Protein AF-A0A8T5LFG1-F1 (afdb_monomer)

Structure (mmCIF, N/CA/C/O backbone):
data_AF-A0A8T5LFG1-F1
#
_entry.id   AF-A0A8T5LFG1-F1
#
loop_
_atom_site.group_PDB
_atom_site.id
_atom_site.type_symbol
_atom_site.label_atom_id
_atom_site.label_alt_id
_atom_site.label_comp_id
_atom_site.label_asym_id
_atom_site.label_entity_id
_atom_site.label_seq_id
_atom_site.pdbx_PDB_ins_code
_atom_site.Cartn_x
_atom_site.Cartn_y
_atom_site.Cartn_z
_atom_site.occupancy
_atom_site.B_iso_or_equiv
_atom_site.auth_seq_id
_atom_site.auth_comp_id
_atom_site.auth_asym_id
_atom_site.auth_atom_id
_atom_site.pdbx_PDB_model_num
ATOM 1 N N . MET A 1 1 ? 23.681 5.392 -13.201 1.00 47.19 1 MET A N 1
ATOM 2 C CA . MET A 1 1 ? 23.006 4.100 -12.949 1.00 47.19 1 MET A CA 1
ATOM 3 C C . MET A 1 1 ? 21.872 4.304 -11.951 1.00 47.19 1 MET A C 1
ATOM 5 O O . MET A 1 1 ? 22.063 4.131 -10.757 1.00 47.19 1 MET A O 1
ATOM 9 N N . GLY A 1 2 ? 20.702 4.732 -12.422 1.00 53.03 2 GLY A N 1
ATOM 10 C CA . GLY A 1 2 ? 19.471 4.674 -11.634 1.00 53.03 2 GLY A CA 1
ATOM 11 C C . GLY A 1 2 ? 18.599 3.579 -12.232 1.00 53.03 2 GLY A C 1
ATOM 12 O O . GLY A 1 2 ? 17.925 3.830 -13.220 1.00 53.03 2 GLY A O 1
ATOM 13 N N . ASN A 1 3 ? 18.663 2.360 -11.693 1.00 68.56 3 ASN A N 1
ATOM 14 C CA . ASN A 1 3 ? 18.004 1.167 -12.257 1.00 68.56 3 ASN A CA 1
ATOM 15 C C . ASN A 1 3 ? 16.466 1.152 -12.108 1.00 68.56 3 ASN A C 1
ATOM 17 O O . ASN A 1 3 ? 15.831 0.147 -12.414 1.00 68.56 3 ASN A O 1
ATOM 21 N N . TYR A 1 4 ? 15.847 2.244 -11.645 1.00 77.00 4 TYR A N 1
ATOM 22 C CA . TYR A 1 4 ? 14.431 2.275 -11.283 1.00 77.00 4 TYR A CA 1
ATOM 23 C C . TYR A 1 4 ? 13.710 3.491 -11.881 1.00 77.00 4 TYR A C 1
ATOM 25 O O . TYR A 1 4 ? 14.091 4.633 -11.639 1.00 77.00 4 TYR A O 1
ATOM 33 N N . LYS A 1 5 ? 12.630 3.229 -12.622 1.00 79.69 5 LYS A N 1
ATOM 34 C CA . LYS A 1 5 ? 11.702 4.192 -13.239 1.00 79.69 5 LYS A CA 1
ATOM 35 C C . LYS A 1 5 ? 10.842 4.914 -12.204 1.00 79.69 5 LYS A C 1
ATOM 37 O O . LYS A 1 5 ? 10.448 6.063 -12.394 1.00 79.69 5 LYS A O 1
ATOM 42 N N . TYR A 1 6 ? 10.511 4.230 -11.110 1.00 80.44 6 TYR A N 1
ATOM 43 C CA . TYR A 1 6 ? 9.686 4.784 -10.043 1.00 80.44 6 TYR A CA 1
ATOM 44 C C . TYR A 1 6 ? 9.976 4.085 -8.720 1.00 80.44 6 TYR A C 1
ATOM 46 O O . TYR A 1 6 ? 9.991 2.861 -8.655 1.00 80.44 6 TYR A O 1
ATOM 54 N N . ILE A 1 7 ? 10.176 4.858 -7.658 1.00 85.00 7 ILE A N 1
ATOM 55 C CA . ILE A 1 7 ? 10.303 4.341 -6.296 1.00 85.00 7 ILE A CA 1
ATOM 56 C C . ILE A 1 7 ? 9.316 5.120 -5.438 1.00 85.00 7 ILE A C 1
ATOM 58 O O . ILE A 1 7 ? 9.282 6.350 -5.475 1.00 85.00 7 ILE A O 1
ATOM 62 N N . THR A 1 8 ? 8.488 4.412 -4.680 1.00 82.06 8 THR A N 1
ATOM 63 C CA . THR A 1 8 ? 7.580 5.024 -3.717 1.00 82.06 8 THR A CA 1
ATOM 64 C C . THR A 1 8 ? 7.639 4.285 -2.398 1.00 82.06 8 THR A C 1
ATOM 66 O O . THR A 1 8 ? 7.481 3.068 -2.345 1.00 82.06 8 THR A O 1
ATOM 69 N N . ASN A 1 9 ? 7.852 5.054 -1.334 1.00 85.94 9 ASN A N 1
ATOM 70 C CA . ASN A 1 9 ? 7.770 4.598 0.039 1.00 85.94 9 ASN A CA 1
ATOM 71 C C . ASN A 1 9 ? 6.710 5.471 0.710 1.00 85.94 9 ASN A C 1
ATOM 73 O O . ASN A 1 9 ? 6.957 6.644 0.978 1.00 85.94 9 ASN A O 1
ATOM 77 N N . ARG A 1 10 ? 5.512 4.929 0.920 1.00 82.25 10 ARG A N 1
ATOM 78 C CA . ARG A 1 10 ? 4.422 5.622 1.612 1.00 82.25 10 ARG A CA 1
ATOM 79 C C . ARG A 1 10 ? 4.076 4.890 2.892 1.00 82.25 10 ARG A C 1
ATOM 81 O O . ARG A 1 10 ? 3.952 3.670 2.895 1.00 82.25 10 ARG A O 1
ATOM 88 N N . ILE A 1 11 ? 3.894 5.646 3.962 1.00 84.00 11 ILE A N 1
ATOM 89 C CA . ILE A 1 11 ? 3.317 5.146 5.204 1.00 84.00 11 ILE A CA 1
ATOM 90 C C . ILE A 1 11 ? 1.796 5.222 5.041 1.00 84.00 11 ILE A C 1
ATOM 92 O O . ILE A 1 11 ? 1.267 6.214 4.536 1.00 84.00 11 ILE A O 1
ATOM 96 N N . LEU A 1 12 ? 1.103 4.141 5.382 1.00 79.06 12 LEU A N 1
ATOM 97 C CA . LEU A 1 12 ? -0.348 4.032 5.306 1.00 79.06 12 LEU A CA 1
ATOM 98 C C . LEU A 1 12 ? -0.919 4.105 6.718 1.00 79.06 12 LEU A C 1
ATOM 100 O O . LEU A 1 12 ? -0.494 3.362 7.605 1.00 79.06 12 LEU A O 1
ATOM 104 N N . LYS A 1 13 ? -1.910 4.978 6.898 1.00 78.94 13 LYS A N 1
ATOM 105 C CA . LYS A 1 13 ? -2.639 5.124 8.156 1.00 78.94 13 LYS A CA 1
ATOM 106 C C . LYS A 1 13 ? -3.866 4.212 8.186 1.00 78.94 13 LYS A C 1
ATOM 108 O O . LYS A 1 13 ? -4.531 4.008 7.169 1.00 78.94 13 LYS A O 1
ATOM 113 N N . ASN A 1 14 ? -4.140 3.664 9.362 1.00 76.31 14 ASN A N 1
ATOM 114 C CA . ASN A 1 14 ? -5.374 2.967 9.726 1.00 76.31 14 ASN A CA 1
ATOM 115 C C . ASN A 1 14 ? -6.554 3.975 9.804 1.00 76.31 14 ASN A C 1
ATOM 117 O O . ASN A 1 14 ? -6.340 5.181 9.900 1.00 76.31 14 ASN A O 1
ATOM 121 N N . LYS A 1 15 ? -7.806 3.494 9.807 1.00 68.88 15 LYS A N 1
ATOM 122 C CA . LYS A 1 15 ? -8.991 4.243 10.275 1.00 68.88 15 LYS A CA 1
ATOM 123 C C . LYS A 1 15 ? -8.799 4.898 11.650 1.00 68.88 15 LYS A C 1
ATOM 125 O O . LYS A 1 15 ? -9.393 5.937 11.887 1.00 68.88 15 LYS A O 1
ATOM 130 N N . ALA A 1 16 ? -7.980 4.310 12.521 1.00 72.19 16 ALA A N 1
ATOM 131 C CA . ALA A 1 16 ? -7.598 4.870 13.820 1.00 72.19 16 ALA A CA 1
ATOM 132 C C . ALA A 1 16 ? -6.436 5.886 13.744 1.00 72.19 16 ALA A C 1
ATOM 134 O O . ALA A 1 16 ? -5.827 6.190 14.761 1.00 72.19 16 ALA A O 1
ATOM 135 N N . GLU A 1 17 ? -6.061 6.342 12.543 1.00 71.38 17 GLU A N 1
ATOM 136 C CA . GLU A 1 17 ? -4.941 7.264 12.271 1.00 71.38 17 GLU A CA 1
ATOM 137 C C . GLU A 1 17 ? -3.542 6.762 12.669 1.00 71.38 17 GLU A C 1
ATOM 139 O O . GLU A 1 17 ? -2.547 7.448 12.441 1.00 71.38 17 GLU A O 1
ATOM 144 N N . GLU A 1 18 ? -3.436 5.525 13.155 1.00 77.62 18 GLU A N 1
ATOM 145 C CA . GLU A 1 18 ? -2.163 4.883 13.464 1.00 77.62 18 GLU A CA 1
ATOM 146 C C . GLU A 1 18 ? -1.365 4.524 12.199 1.00 77.62 18 GLU A C 1
ATOM 148 O O . GLU A 1 18 ? -1.872 3.906 11.254 1.00 77.62 18 GLU A O 1
ATOM 153 N N . GLU A 1 19 ? -0.074 4.849 12.215 1.00 77.75 19 GLU A N 1
ATOM 154 C CA . GLU A 1 19 ? 0.907 4.619 11.147 1.00 77.75 19 GLU A CA 1
ATOM 155 C C . GLU A 1 19 ? 1.428 3.171 11.127 1.00 77.75 19 GLU A C 1
ATOM 157 O O . GLU A 1 19 ? 2.627 2.906 11.169 1.00 77.75 19 GLU A O 1
ATOM 162 N N . LYS A 1 20 ? 0.519 2.193 11.099 1.00 82.75 20 LYS A N 1
ATOM 163 C CA . LYS A 1 20 ? 0.884 0.768 11.190 1.00 82.75 20 LYS A CA 1
ATOM 164 C C . LYS A 1 20 ? 1.217 0.116 9.849 1.00 82.75 20 LYS A C 1
ATOM 166 O O . LYS A 1 20 ? 1.809 -0.967 9.831 1.00 82.75 20 LYS A O 1
ATOM 171 N N . GLY A 1 21 ? 0.853 0.747 8.731 1.00 82.38 21 GLY A N 1
ATOM 172 C CA . GLY A 1 21 ? 1.080 0.224 7.387 1.00 82.38 21 GLY A CA 1
ATOM 173 C C . GLY A 1 21 ? 2.198 0.952 6.651 1.00 82.38 21 GLY A C 1
ATOM 174 O O . GLY A 1 21 ? 2.434 2.141 6.842 1.00 82.38 21 GLY A O 1
ATOM 175 N N . PHE A 1 22 ? 2.860 0.253 5.740 1.00 86.25 22 PHE A N 1
ATOM 176 C CA . PHE A 1 22 ? 3.800 0.867 4.808 1.00 86.25 22 PHE A CA 1
ATOM 177 C C . PHE A 1 22 ? 3.680 0.218 3.440 1.00 86.25 22 PHE A C 1
ATOM 179 O O . PHE A 1 22 ? 3.280 -0.934 3.306 1.00 86.25 22 PHE A O 1
ATOM 186 N N . LEU A 1 23 ? 4.055 0.958 2.413 1.00 85.81 23 LEU A N 1
ATOM 187 C CA . LEU A 1 23 ? 4.010 0.528 1.033 1.00 85.81 23 LEU A CA 1
ATOM 188 C C . LEU A 1 23 ? 5.305 0.957 0.367 1.00 85.81 23 LEU A C 1
ATOM 190 O O . LEU A 1 23 ? 5.562 2.151 0.219 1.00 85.81 23 LEU A O 1
ATOM 194 N N . LYS A 1 24 ? 6.133 -0.021 0.015 1.00 88.62 24 LYS A N 1
ATOM 195 C CA . LYS A 1 24 ? 7.385 0.183 -0.704 1.00 88.62 24 LYS A CA 1
ATOM 196 C C . LYS A 1 24 ? 7.252 -0.474 -2.061 1.00 88.62 24 LYS A C 1
ATOM 198 O O . LYS A 1 24 ? 7.148 -1.693 -2.144 1.00 88.62 24 LYS A O 1
ATOM 203 N N . THR A 1 25 ? 7.254 0.321 -3.117 1.00 86.06 25 THR A N 1
ATOM 204 C CA . THR A 1 25 ? 7.182 -0.174 -4.491 1.00 86.06 25 THR A CA 1
ATOM 205 C C . THR A 1 25 ? 8.310 0.437 -5.297 1.00 86.06 25 THR A C 1
ATOM 207 O O . THR A 1 25 ? 8.543 1.643 -5.243 1.00 86.06 25 THR A O 1
ATOM 210 N N . ARG A 1 26 ? 9.004 -0.409 -6.046 1.00 88.69 26 ARG A N 1
ATOM 211 C CA . ARG A 1 26 ? 10.064 -0.060 -6.980 1.00 88.69 26 ARG A CA 1
ATOM 212 C C . ARG A 1 26 ? 9.692 -0.614 -8.349 1.00 88.69 26 ARG A C 1
ATOM 214 O O . ARG A 1 26 ? 9.208 -1.733 -8.470 1.00 88.69 26 ARG A O 1
ATOM 221 N N . VAL A 1 27 ? 9.895 0.189 -9.373 1.00 87.25 27 VAL A N 1
ATOM 222 C CA . VAL A 1 27 ? 9.640 -0.176 -10.764 1.00 87.25 27 VAL A CA 1
ATOM 223 C C . VAL A 1 27 ? 10.990 -0.104 -11.459 1.00 87.25 27 VAL A C 1
ATOM 225 O O . VAL A 1 27 ? 11.551 0.996 -11.491 1.00 87.25 27 VAL A O 1
ATOM 228 N N . PRO A 1 28 ? 11.557 -1.223 -11.936 1.00 85.81 28 PRO A N 1
ATOM 229 C CA . PRO A 1 28 ? 12.774 -1.214 -12.737 1.00 85.81 28 PRO A CA 1
ATOM 230 C C . PRO A 1 28 ? 12.587 -0.350 -13.991 1.00 85.81 28 PRO A C 1
ATOM 232 O O . PRO A 1 28 ? 11.465 -0.094 -14.418 1.00 85.81 28 PRO A O 1
ATOM 235 N N . ASN A 1 29 ? 13.671 0.146 -14.585 1.00 83.12 29 ASN A N 1
ATOM 236 C CA . ASN A 1 29 ? 13.559 0.833 -15.881 1.00 83.12 29 ASN A CA 1
ATOM 237 C C . ASN A 1 29 ? 13.451 -0.146 -17.060 1.00 83.12 29 ASN A C 1
ATOM 239 O O . ASN A 1 29 ? 12.840 0.179 -18.071 1.00 83.12 29 ASN A O 1
ATOM 243 N N . ASP A 1 30 ? 14.018 -1.339 -16.889 1.00 83.44 30 ASP A N 1
ATOM 244 C CA . ASP A 1 30 ? 14.052 -2.419 -17.882 1.00 83.44 30 ASP A CA 1
ATOM 245 C C . ASP A 1 30 ? 12.760 -3.258 -17.906 1.00 83.44 30 ASP A C 1
ATOM 247 O O . ASP A 1 30 ? 12.530 -4.061 -18.801 1.00 83.44 30 ASP A O 1
ATOM 251 N N . SER A 1 31 ? 11.885 -3.085 -16.912 1.00 78.75 31 SER A N 1
ATOM 252 C CA . SER A 1 31 ? 10.653 -3.862 -16.786 1.00 78.75 31 SER A CA 1
ATOM 253 C C . SER A 1 31 ? 9.506 -2.992 -16.303 1.00 78.75 31 SER A C 1
ATOM 255 O O . SER A 1 31 ? 9.641 -2.236 -15.344 1.00 78.75 31 SER A O 1
ATOM 257 N N . ASP A 1 32 ? 8.329 -3.168 -16.895 1.00 83.69 32 ASP A N 1
ATOM 258 C CA . ASP A 1 32 ? 7.089 -2.551 -16.418 1.00 83.69 32 ASP A CA 1
ATOM 259 C C . ASP A 1 32 ? 6.454 -3.333 -15.254 1.00 83.69 32 ASP A C 1
ATOM 261 O O . ASP A 1 32 ? 5.281 -3.154 -14.948 1.00 83.69 32 ASP A O 1
ATOM 265 N N . ILE A 1 33 ? 7.216 -4.186 -14.564 1.00 88.00 33 ILE A N 1
ATOM 266 C CA . ILE A 1 33 ? 6.761 -4.920 -13.380 1.00 88.00 33 ILE A CA 1
ATOM 267 C C . ILE A 1 33 ? 7.100 -4.109 -12.132 1.00 88.00 33 ILE A C 1
ATOM 269 O O . ILE A 1 33 ? 8.247 -3.752 -11.879 1.00 88.00 33 ILE A O 1
ATOM 273 N N . ALA A 1 34 ? 6.086 -3.813 -11.329 1.00 87.50 34 ALA A N 1
ATOM 274 C CA . ALA A 1 34 ? 6.264 -3.211 -10.024 1.00 87.50 34 ALA A CA 1
ATOM 275 C C . ALA A 1 34 ? 6.559 -4.293 -8.992 1.00 87.50 34 ALA A C 1
ATOM 277 O O . ALA A 1 34 ? 5.709 -5.129 -8.677 1.00 87.50 34 ALA A O 1
ATOM 278 N N . GLU A 1 35 ? 7.749 -4.216 -8.418 1.00 88.94 35 GLU A N 1
ATOM 279 C CA . GLU A 1 35 ? 8.177 -5.088 -7.341 1.00 88.94 35 GLU A CA 1
ATOM 280 C C . GLU A 1 35 ? 8.180 -4.328 -6.022 1.00 88.94 35 GLU A C 1
ATOM 282 O O . GLU A 1 35 ? 8.446 -3.127 -5.961 1.00 88.94 35 GLU A O 1
ATOM 287 N N . GLY A 1 36 ? 7.885 -4.999 -4.920 1.00 89.75 36 GLY A N 1
ATOM 288 C CA . GLY A 1 36 ? 7.851 -4.306 -3.646 1.00 89.75 36 GLY A CA 1
ATOM 289 C C . GLY A 1 36 ? 7.332 -5.128 -2.494 1.00 89.75 36 GLY A C 1
ATOM 290 O O . GLY A 1 36 ? 7.166 -6.342 -2.574 1.00 89.75 36 GLY A O 1
ATOM 291 N N . MET A 1 37 ? 7.055 -4.424 -1.408 1.00 90.75 37 MET A N 1
ATOM 292 C CA . MET A 1 37 ? 6.424 -4.980 -0.229 1.00 90.75 37 MET A CA 1
ATOM 293 C C . MET A 1 37 ? 5.422 -3.996 0.355 1.00 90.75 37 MET A C 1
ATOM 295 O O . MET A 1 37 ? 5.630 -2.780 0.342 1.00 90.75 37 MET A O 1
ATOM 299 N N . TYR A 1 38 ? 4.333 -4.534 0.882 1.00 89.00 38 TYR A N 1
ATOM 300 C CA . TYR A 1 38 ? 3.310 -3.780 1.586 1.00 89.00 38 TYR A CA 1
ATOM 301 C C . TYR A 1 38 ? 3.093 -4.368 2.978 1.00 89.00 38 TYR A C 1
ATOM 303 O O . TYR A 1 38 ? 3.278 -5.563 3.183 1.00 89.00 38 TYR A O 1
ATOM 311 N N . LYS A 1 39 ? 2.653 -3.533 3.917 1.00 89.81 39 LYS A N 1
ATOM 312 C CA . LYS A 1 39 ? 2.122 -3.916 5.226 1.00 89.81 39 LYS A CA 1
ATOM 313 C C . LYS A 1 39 ? 0.703 -3.345 5.350 1.00 89.81 39 LYS A C 1
ATOM 315 O O . LYS A 1 39 ? 0.548 -2.125 5.285 1.00 89.81 39 LYS A O 1
ATOM 320 N N . CYS A 1 40 ? -0.321 -4.204 5.492 1.00 86.56 40 CYS A N 1
ATOM 321 C CA . CYS A 1 40 ? -1.723 -3.773 5.684 1.00 86.56 40 CYS A CA 1
ATOM 322 C C . CYS A 1 40 ? -1.812 -2.987 7.006 1.00 86.56 40 CYS A C 1
ATOM 324 O O . CYS A 1 40 ? -1.437 -3.536 8.039 1.00 86.56 40 CYS A O 1
ATOM 326 N N . PRO A 1 41 ? -2.311 -1.738 7.017 1.00 84.38 41 PRO A N 1
ATOM 327 C CA . PRO A 1 41 ? -2.472 -0.970 8.253 1.00 84.38 41 PRO A CA 1
ATOM 328 C C . PRO A 1 41 ? -3.590 -1.508 9.162 1.00 84.38 41 PRO A C 1
ATOM 330 O O . PRO A 1 41 ? -3.605 -1.169 10.338 1.00 84.38 41 PRO A O 1
ATOM 333 N N . GLU A 1 42 ? -4.516 -2.329 8.642 1.00 82.38 42 GLU A N 1
ATOM 334 C CA . GLU A 1 42 ? -5.617 -2.907 9.435 1.00 82.38 42 GLU A CA 1
ATOM 335 C C . GLU A 1 42 ? -5.263 -4.252 10.090 1.00 82.38 42 GLU A C 1
ATOM 337 O O . GLU A 1 42 ? -5.617 -4.474 11.239 1.00 82.38 42 GLU A O 1
ATOM 342 N N . CYS A 1 43 ? -4.572 -5.158 9.388 1.00 84.62 43 CYS A N 1
ATOM 343 C CA . CYS A 1 43 ? -4.256 -6.498 9.917 1.00 84.62 43 CYS A CA 1
ATOM 344 C C . CYS A 1 43 ? -2.759 -6.770 10.103 1.00 84.62 43 CYS A C 1
ATOM 346 O O . CYS A 1 43 ? -2.379 -7.905 10.393 1.00 84.62 43 CYS A O 1
ATOM 348 N N . GLU A 1 44 ? -1.919 -5.764 9.844 1.00 84.19 44 GLU A N 1
ATOM 349 C CA . GLU A 1 44 ? -0.453 -5.810 9.931 1.00 84.19 44 GLU A CA 1
ATOM 350 C C . GLU A 1 44 ? 0.231 -6.861 9.051 1.00 84.19 44 GLU A C 1
ATOM 352 O O . GLU A 1 44 ? 1.449 -7.031 9.114 1.00 84.19 44 GLU A O 1
ATOM 357 N N . ASN A 1 45 ? -0.532 -7.518 8.176 1.00 88.75 45 ASN A N 1
ATOM 358 C CA . ASN A 1 45 ? -0.017 -8.524 7.268 1.00 88.75 45 ASN A CA 1
ATOM 359 C C . ASN A 1 45 ? 0.959 -7.900 6.277 1.00 88.75 45 ASN A C 1
ATOM 361 O O . ASN A 1 45 ? 0.635 -6.903 5.622 1.00 88.75 45 ASN A O 1
ATOM 365 N N . GLN A 1 46 ? 2.125 -8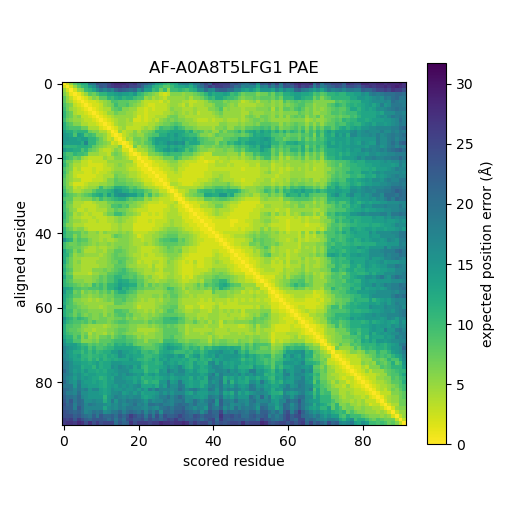.520 6.147 1.00 89.69 46 GLN A N 1
ATOM 366 C CA . GLN A 1 46 ? 3.124 -8.147 5.163 1.00 89.69 46 GLN A CA 1
ATOM 367 C C . GLN A 1 46 ? 2.974 -9.033 3.933 1.00 89.69 46 GLN A C 1
ATOM 369 O O . GLN A 1 46 ? 2.855 -10.248 4.052 1.00 89.69 46 GLN A O 1
ATOM 374 N N . GLY A 1 47 ? 2.979 -8.423 2.754 1.00 88.75 47 GLY A N 1
ATOM 375 C CA . GLY A 1 47 ? 2.937 -9.145 1.490 1.00 88.75 47 GLY A CA 1
ATOM 376 C C . GLY A 1 47 ? 3.916 -8.560 0.488 1.00 88.75 47 GLY A C 1
ATOM 377 O O . GLY A 1 47 ? 4.348 -7.406 0.599 1.00 88.75 47 GLY A O 1
ATOM 378 N N . LYS A 1 48 ? 4.288 -9.376 -0.495 1.00 90.31 48 LYS A N 1
ATOM 379 C CA . LYS A 1 48 ? 5.124 -8.942 -1.614 1.00 90.31 48 LYS A CA 1
ATOM 380 C C . LYS A 1 48 ? 4.235 -8.452 -2.747 1.00 90.31 48 LYS A C 1
ATOM 382 O O . LYS A 1 48 ? 3.134 -8.945 -2.961 1.00 90.31 48 LYS A O 1
ATOM 387 N N . ILE A 1 49 ? 4.727 -7.453 -3.455 1.00 87.56 49 ILE A N 1
ATOM 388 C CA . ILE A 1 49 ? 4.098 -6.903 -4.646 1.00 87.56 49 ILE A CA 1
ATOM 389 C C . ILE A 1 49 ? 4.937 -7.391 -5.814 1.00 87.56 49 ILE A C 1
ATOM 391 O O . ILE A 1 49 ? 6.130 -7.105 -5.857 1.00 87.56 49 ILE A O 1
ATOM 395 N N . ASN A 1 50 ? 4.321 -8.130 -6.724 1.00 88.75 50 ASN A N 1
ATOM 396 C CA . ASN A 1 50 ? 4.891 -8.456 -8.021 1.00 88.75 50 ASN A CA 1
ATOM 397 C C . ASN A 1 50 ? 3.730 -8.433 -9.017 1.00 88.75 50 ASN A C 1
ATOM 399 O O . ASN A 1 50 ? 2.994 -9.405 -9.159 1.00 88.75 50 ASN A O 1
ATOM 403 N N . GLN A 1 51 ? 3.462 -7.253 -9.569 1.00 88.38 51 GLN A N 1
ATOM 404 C CA . GLN A 1 51 ? 2.398 -7.063 -10.553 1.00 88.38 51 GLN A CA 1
ATOM 405 C C . GLN A 1 51 ? 2.803 -5.984 -11.549 1.00 88.38 51 GLN A C 1
ATOM 407 O O . GLN A 1 51 ? 3.617 -5.116 -11.234 1.00 88.38 51 GLN A O 1
ATOM 412 N N . GLU A 1 52 ? 2.211 -6.009 -12.736 1.00 88.06 52 GLU A N 1
ATOM 413 C CA . GLU A 1 52 ? 2.442 -4.988 -13.754 1.00 88.06 52 GLU A CA 1
ATOM 414 C C . GLU A 1 52 ? 2.138 -3.578 -13.210 1.00 88.06 52 GLU A C 1
ATOM 416 O O . GLU A 1 52 ? 1.115 -3.313 -12.566 1.00 88.06 52 GLU A O 1
ATOM 421 N N . TRP A 1 53 ? 3.056 -2.647 -13.451 1.00 84.88 53 TRP A N 1
ATOM 422 C CA . TRP A 1 53 ? 2.953 -1.260 -13.037 1.00 84.88 53 TRP A CA 1
ATOM 423 C C . TRP A 1 53 ? 1.936 -0.515 -13.902 1.00 84.88 53 TRP A C 1
ATOM 425 O O . TRP A 1 53 ? 2.263 0.134 -14.896 1.00 84.88 53 TRP A O 1
ATOM 435 N N . LYS A 1 54 ? 0.678 -0.532 -13.464 1.00 80.56 54 LYS A N 1
ATOM 436 C CA . LYS A 1 54 ? -0.399 0.258 -14.066 1.00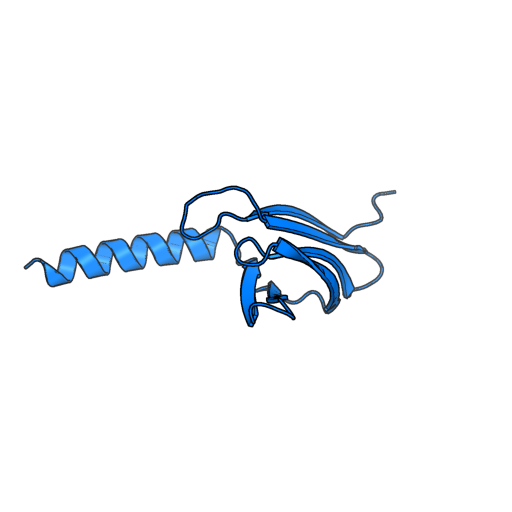 80.56 54 LYS A CA 1
ATOM 437 C C . LYS A 1 54 ? -0.913 1.309 -13.091 1.00 80.56 54 LYS A C 1
ATOM 439 O O . LYS A 1 54 ? -1.142 1.038 -11.915 1.00 80.56 54 LYS A O 1
ATOM 444 N N . ARG A 1 55 ? -1.103 2.542 -13.570 1.00 72.56 55 ARG A N 1
ATOM 445 C CA . ARG A 1 55 ? -1.685 3.640 -12.777 1.00 72.56 55 ARG A CA 1
ATOM 446 C C . ARG A 1 55 ? -3.193 3.729 -13.057 1.00 72.56 55 ARG A C 1
ATOM 448 O O . ARG A 1 55 ? -3.542 3.848 -14.230 1.00 72.56 55 ARG A O 1
ATOM 455 N N . PRO A 1 56 ? -4.080 3.755 -12.038 1.00 74.62 56 PRO A N 1
ATOM 456 C CA . PRO A 1 56 ? -3.823 3.761 -10.589 1.00 74.62 56 PRO A CA 1
ATOM 457 C C . PRO A 1 56 ? -3.380 2.396 -10.042 1.00 74.62 56 PRO A C 1
ATOM 459 O O . PRO A 1 56 ? -4.011 1.377 -10.317 1.00 74.62 56 PRO A O 1
ATOM 462 N N . PHE A 1 57 ? -2.331 2.390 -9.217 1.00 81.12 57 PHE A N 1
ATOM 463 C CA . PHE A 1 57 ? -1.778 1.149 -8.682 1.00 81.12 57 PHE A CA 1
ATOM 464 C C . PHE A 1 57 ? -2.621 0.687 -7.499 1.00 81.12 57 PHE A C 1
ATOM 466 O O . PHE A 1 57 ? -2.763 1.412 -6.516 1.00 81.12 57 PHE A O 1
ATOM 473 N N . SER A 1 58 ? -3.223 -0.492 -7.601 1.00 82.00 58 SER A N 1
ATOM 474 C CA . SER A 1 58 ? -4.080 -1.044 -6.552 1.00 82.00 58 SER A CA 1
ATOM 475 C C . SER A 1 58 ? -3.445 -2.319 -6.017 1.00 82.00 58 SER A C 1
ATOM 477 O O . SER A 1 58 ? -3.182 -3.237 -6.783 1.00 82.00 58 SER A O 1
ATOM 479 N N . VAL A 1 59 ? -3.211 -2.385 -4.712 1.00 84.25 59 VAL A N 1
ATOM 480 C CA . VAL A 1 59 ? -2.725 -3.586 -4.027 1.00 84.25 59 VAL A CA 1
ATOM 481 C C . VAL A 1 59 ? -3.814 -4.035 -3.068 1.00 84.25 59 VAL A C 1
ATOM 483 O O . VAL A 1 59 ? -4.252 -3.258 -2.218 1.00 84.25 59 VAL A O 1
ATOM 486 N N . ARG A 1 60 ? -4.284 -5.273 -3.215 1.00 85.06 60 ARG A N 1
ATOM 487 C CA . ARG A 1 60 ? -5.173 -5.899 -2.232 1.00 85.06 60 ARG A CA 1
ATOM 488 C C . ARG A 1 60 ? -4.332 -6.689 -1.249 1.00 85.06 60 ARG A C 1
ATOM 490 O O . ARG A 1 60 ? -3.445 -7.426 -1.660 1.00 85.06 60 ARG A O 1
ATOM 497 N N . CYS A 1 61 ? -4.613 -6.528 0.036 1.00 85.06 61 CYS A N 1
ATOM 498 C CA . CYS A 1 61 ? -4.008 -7.394 1.030 1.00 85.06 61 CYS A CA 1
ATOM 499 C C . CYS A 1 61 ? -4.679 -8.768 1.030 1.00 85.06 61 CYS A C 1
ATOM 501 O O . CYS A 1 61 ? -5.900 -8.852 1.097 1.00 85.06 61 CYS A O 1
ATOM 503 N N . GLU A 1 62 ? -3.878 -9.826 1.049 1.00 84.38 62 GLU A N 1
ATOM 504 C CA . GLU A 1 62 ? -4.347 -11.217 1.025 1.00 84.38 62 GLU A CA 1
ATOM 505 C C . GLU A 1 62 ? -5.133 -11.625 2.284 1.00 84.38 62 GLU A C 1
ATOM 507 O O . GLU A 1 62 ? -5.961 -12.525 2.226 1.00 84.38 62 GLU A O 1
ATOM 512 N N . LYS A 1 63 ? -4.915 -10.944 3.418 1.00 84.44 63 LYS A N 1
ATOM 513 C CA . LYS A 1 63 ? -5.528 -11.287 4.713 1.00 84.44 63 LYS A CA 1
ATOM 514 C C . LYS A 1 63 ? -6.782 -10.467 5.030 1.00 84.44 63 LYS A C 1
ATOM 516 O O . LYS A 1 63 ? -7.817 -11.019 5.375 1.00 84.44 63 LYS A O 1
ATOM 521 N N . CYS A 1 64 ? -6.679 -9.138 4.93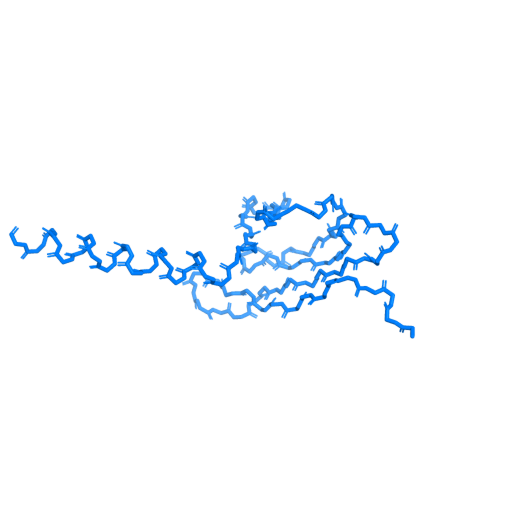5 1.00 82.69 64 CYS A N 1
ATOM 522 C CA . CYS A 1 64 ? -7.755 -8.192 5.276 1.00 82.69 64 CYS A CA 1
ATOM 523 C C . CYS A 1 64 ? -8.654 -7.855 4.063 1.00 82.69 64 CYS A C 1
ATOM 525 O O . CYS A 1 64 ? -9.651 -7.157 4.213 1.00 82.69 64 CYS A O 1
ATOM 527 N N . ASN A 1 65 ? -8.271 -8.267 2.844 1.00 81.12 65 ASN A N 1
ATOM 528 C CA . ASN A 1 65 ? -8.852 -7.819 1.568 1.00 81.12 65 ASN A CA 1
ATOM 529 C C . ASN A 1 65 ? -8.901 -6.281 1.404 1.00 81.12 65 ASN A C 1
ATOM 531 O O . ASN A 1 65 ? -9.605 -5.744 0.545 1.00 81.12 65 ASN A O 1
ATOM 535 N N . PHE A 1 66 ? -8.126 -5.561 2.224 1.00 82.38 66 PHE A N 1
ATOM 536 C CA . PHE A 1 66 ? -8.046 -4.108 2.220 1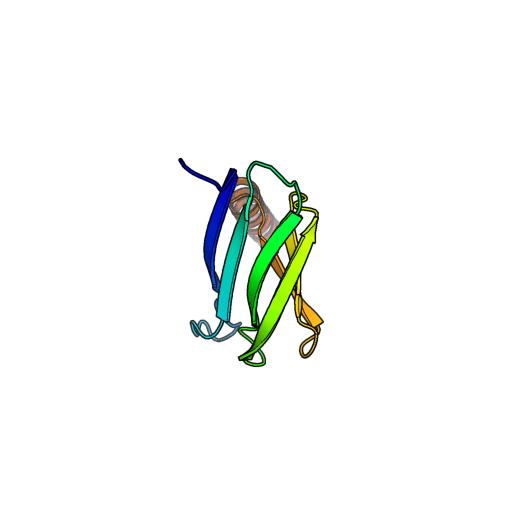.00 82.38 66 PHE A CA 1
ATOM 537 C C . PHE A 1 66 ? -7.398 -3.622 0.928 1.00 82.38 66 PHE A C 1
ATOM 539 O O . PHE A 1 66 ? -6.358 -4.133 0.498 1.00 82.38 66 PHE A O 1
ATOM 546 N N . LEU A 1 67 ? -8.020 -2.621 0.309 1.00 81.94 67 LEU A N 1
ATOM 547 C CA . LEU A 1 67 ? -7.603 -2.084 -0.977 1.00 81.94 67 LEU A CA 1
ATOM 548 C C . LEU A 1 67 ? -6.700 -0.861 -0.780 1.00 81.94 67 LEU A C 1
ATOM 550 O O . LEU A 1 67 ? -7.177 0.257 -0.589 1.00 81.94 67 LEU A O 1
ATOM 554 N N . MET A 1 68 ? -5.392 -1.061 -0.902 1.00 81.19 68 MET A N 1
ATOM 555 C CA . MET A 1 68 ? -4.397 0.009 -0.889 1.00 81.19 68 MET A CA 1
ATOM 556 C C . MET A 1 68 ? -4.242 0.560 -2.307 1.00 81.19 68 MET A C 1
ATOM 558 O O . MET A 1 68 ? -3.606 -0.049 -3.166 1.00 81.19 68 MET A O 1
ATOM 562 N N . ARG A 1 69 ? -4.857 1.714 -2.579 1.00 78.94 69 ARG A N 1
ATOM 563 C CA . ARG A 1 69 ? -4.751 2.400 -3.875 1.00 78.94 69 ARG A CA 1
ATOM 564 C C . ARG A 1 69 ? -3.712 3.511 -3.823 1.00 78.94 69 ARG A C 1
ATOM 566 O O . ARG A 1 69 ? -3.934 4.531 -3.180 1.00 78.94 69 ARG A O 1
ATOM 573 N N . ILE A 1 70 ? -2.635 3.366 -4.588 1.00 75.25 70 ILE A N 1
ATOM 574 C CA . ILE A 1 70 ? -1.726 4.464 -4.920 1.00 75.25 70 ILE A CA 1
ATOM 575 C C . ILE A 1 70 ? -2.298 5.199 -6.136 1.00 75.25 70 ILE A C 1
ATOM 577 O O . ILE A 1 70 ? -2.041 4.860 -7.297 1.00 75.25 70 ILE A O 1
ATOM 581 N N . SER A 1 71 ? -3.122 6.205 -5.855 1.00 69.88 71 SER A N 1
ATOM 582 C CA . SER A 1 71 ? -3.633 7.126 -6.874 1.00 69.88 71 SER A CA 1
ATOM 583 C C . SER A 1 71 ? -2.636 8.266 -7.104 1.00 69.88 71 SER A C 1
ATOM 585 O O . SER A 1 71 ? -1.741 8.508 -6.291 1.00 69.88 71 SER A O 1
ATOM 587 N N . LYS A 1 72 ? -2.776 9.003 -8.214 1.00 68.12 72 LYS A N 1
ATOM 588 C CA . LYS A 1 72 ? -2.041 10.265 -8.373 1.00 68.12 72 LYS A CA 1
ATOM 589 C C . LYS A 1 72 ? -2.501 11.225 -7.273 1.00 68.12 72 LYS A C 1
ATOM 591 O O . LYS A 1 72 ? -3.698 11.355 -7.049 1.00 68.12 72 LYS A O 1
ATOM 596 N N . LEU A 1 73 ? -1.573 11.958 -6.655 1.00 65.25 73 LEU A N 1
ATOM 597 C CA . LEU A 1 73 ? -1.895 12.964 -5.630 1.00 65.25 73 LEU A CA 1
ATOM 598 C C . LEU A 1 73 ? -2.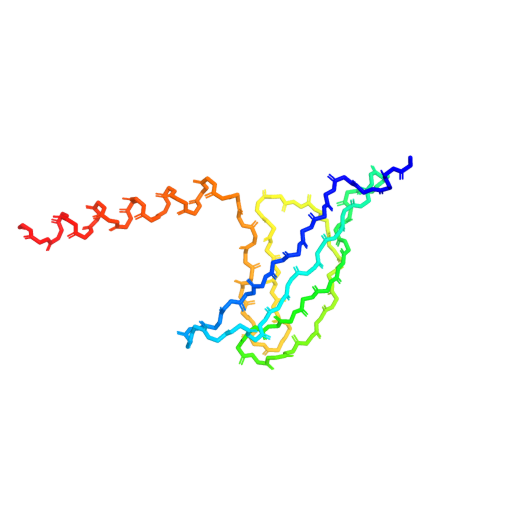970 13.961 -6.122 1.00 65.25 73 LEU A C 1
ATOM 600 O O . LEU A 1 73 ? -3.870 14.346 -5.384 1.00 65.25 73 LEU A O 1
ATOM 604 N N . LYS A 1 74 ? -2.933 14.300 -7.421 1.00 61.50 74 LYS A N 1
ATOM 605 C CA . LYS A 1 74 ? -3.922 15.158 -8.093 1.00 61.50 74 LYS A CA 1
ATOM 606 C C . LYS A 1 74 ? -5.354 14.597 -8.046 1.00 61.50 74 LYS A C 1
ATOM 608 O O . LYS A 1 74 ? -6.300 15.377 -7.955 1.00 61.50 74 LYS A O 1
ATOM 613 N N . ASP A 1 75 ? -5.521 13.275 -8.101 1.00 64.88 75 ASP A N 1
ATOM 614 C CA . ASP A 1 75 ? -6.827 12.611 -8.005 1.00 64.88 75 ASP A CA 1
ATOM 615 C C . ASP A 1 75 ? -7.371 12.621 -6.573 1.00 64.88 75 ASP A C 1
ATOM 617 O O . ASP A 1 75 ? -8.576 12.792 -6.385 1.00 64.88 75 ASP A O 1
ATOM 621 N N . GLU A 1 76 ? -6.501 12.507 -5.564 1.00 62.56 76 GLU A N 1
ATOM 622 C CA . GLU A 1 76 ? -6.903 12.589 -4.152 1.00 62.56 76 GLU A CA 1
ATOM 623 C C . GLU A 1 76 ? -7.437 13.990 -3.820 1.00 62.56 76 GLU A C 1
ATOM 625 O O . GLU A 1 76 ? -8.574 14.125 -3.367 1.00 62.56 76 GLU A O 1
ATOM 630 N N . ILE A 1 77 ? -6.699 15.036 -4.212 1.00 67.94 77 ILE A N 1
ATOM 631 C CA . ILE A 1 77 ? -7.101 16.441 -4.024 1.00 67.94 77 ILE A CA 1
ATOM 632 C C . ILE A 1 77 ? -8.422 16.745 -4.749 1.00 67.94 77 ILE A C 1
ATOM 634 O O . ILE A 1 77 ? -9.279 17.474 -4.244 1.00 67.94 77 ILE A O 1
ATOM 638 N N . LYS A 1 78 ? -8.623 16.182 -5.949 1.00 66.00 78 LYS A N 1
ATOM 639 C CA . LYS A 1 78 ? -9.875 16.358 -6.700 1.00 66.00 78 LYS A CA 1
ATOM 640 C C . LYS A 1 78 ? -11.056 15.699 -5.980 1.00 66.00 78 LYS A C 1
ATOM 642 O O . LYS A 1 78 ? -12.146 16.272 -5.967 1.00 66.00 78 LYS A O 1
ATOM 647 N N . LYS A 1 79 ? -10.849 14.528 -5.366 1.00 64.19 79 LYS A N 1
ATOM 648 C CA . LYS A 1 79 ? -11.869 13.814 -4.583 1.00 64.19 79 LYS A CA 1
ATOM 649 C C . LYS A 1 79 ? -12.252 14.558 -3.310 1.00 64.19 79 LYS A C 1
ATOM 651 O O . LYS A 1 79 ? -13.441 14.636 -3.007 1.00 64.19 79 LYS A O 1
ATOM 656 N N . GLU A 1 80 ? -11.281 15.118 -2.596 1.00 67.31 80 GLU A N 1
ATOM 657 C CA . GLU A 1 80 ? -11.550 15.927 -1.404 1.00 67.31 80 GLU A CA 1
ATOM 658 C C . GLU A 1 80 ? -12.361 17.173 -1.752 1.00 67.31 80 GLU A C 1
ATOM 660 O O . GLU A 1 80 ? -13.445 17.364 -1.203 1.00 67.31 80 GLU A O 1
ATOM 665 N N . LYS A 1 81 ? -11.943 17.935 -2.773 1.00 71.12 81 LYS A N 1
ATOM 666 C CA . LYS A 1 81 ? -12.707 19.100 -3.252 1.00 71.12 81 LYS A CA 1
ATOM 667 C C . LYS A 1 81 ? -14.123 18.736 -3.707 1.00 71.12 81 LYS A C 1
ATOM 669 O O . LYS A 1 81 ? -15.056 19.510 -3.495 1.00 71.12 81 LYS A O 1
ATOM 674 N N . ALA A 1 82 ? -14.308 17.574 -4.337 1.00 66.81 82 ALA A N 1
ATOM 675 C CA . ALA A 1 82 ? -15.630 17.098 -4.742 1.00 66.81 82 ALA A CA 1
ATOM 676 C C . ALA A 1 82 ? -16.516 16.748 -3.534 1.00 66.81 82 ALA A C 1
ATOM 678 O O . ALA A 1 82 ? -17.682 17.139 -3.511 1.00 66.81 82 ALA A O 1
ATOM 679 N N . LYS A 1 83 ? -15.968 16.073 -2.512 1.00 65.00 83 LYS A N 1
ATOM 680 C CA . LYS A 1 83 ? -16.683 15.788 -1.254 1.00 65.00 83 LYS A CA 1
ATOM 681 C C . LYS A 1 83 ? -17.061 17.066 -0.509 1.00 65.00 83 LYS A C 1
ATOM 683 O O . LYS A 1 83 ? -18.173 17.159 0.003 1.00 65.00 83 LYS A O 1
ATOM 688 N N . GLU A 1 84 ? -16.170 18.051 -0.480 1.00 71.06 84 GLU A N 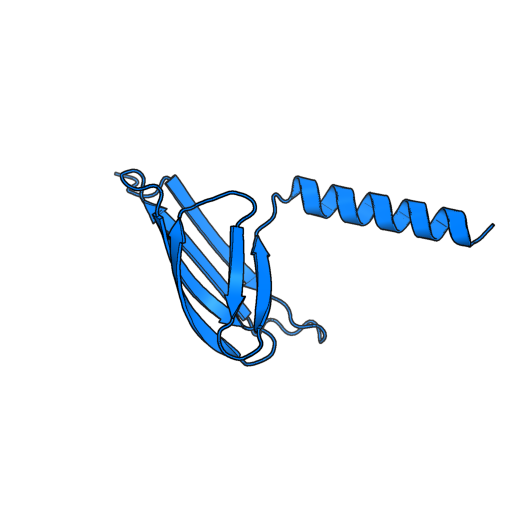1
ATOM 689 C CA . GLU A 1 84 ? -16.423 19.347 0.152 1.00 71.06 84 GLU A CA 1
ATOM 690 C C . GLU A 1 84 ? -17.577 20.097 -0.530 1.00 71.06 84 GLU A C 1
ATOM 692 O O . GLU A 1 84 ? -18.468 20.624 0.135 1.00 71.06 84 GLU A O 1
ATOM 697 N N . LYS A 1 85 ? -17.618 20.075 -1.870 1.00 66.12 85 LYS A N 1
ATOM 698 C CA . LYS A 1 85 ? -18.731 20.642 -2.647 1.00 66.12 85 LYS A CA 1
ATOM 699 C C . LYS A 1 85 ? -20.051 19.903 -2.420 1.00 66.12 85 LYS A C 1
ATOM 701 O O . LYS A 1 85 ? -21.095 20.547 -2.398 1.00 66.12 85 LYS A O 1
ATOM 706 N N . LEU A 1 86 ? -20.018 18.579 -2.253 1.00 61.75 86 LEU A N 1
ATOM 707 C CA . LEU A 1 86 ? -21.221 17.782 -1.999 1.00 61.75 86 LEU A CA 1
ATOM 708 C C . LEU A 1 86 ? -21.799 18.054 -0.601 1.00 61.75 86 LEU A C 1
ATOM 710 O O . LEU A 1 86 ? -23.004 18.227 -0.466 1.00 61.75 86 LEU A O 1
ATOM 714 N N . LYS A 1 87 ? -20.939 18.167 0.424 1.00 62.00 87 LYS A N 1
ATOM 715 C CA . LYS A 1 87 ? -21.361 18.553 1.781 1.00 62.00 87 LYS A CA 1
ATOM 716 C C . LYS A 1 87 ? -22.011 19.936 1.803 1.00 62.00 87 LYS A C 1
ATOM 718 O O . LYS A 1 87 ? -23.054 20.094 2.418 1.00 62.00 87 LYS A O 1
ATOM 723 N N . LYS A 1 88 ? -21.439 20.910 1.084 1.00 61.31 88 LYS A N 1
ATOM 724 C CA . LYS A 1 88 ? -22.014 22.263 0.978 1.00 61.31 88 LYS A CA 1
ATOM 725 C C . LYS A 1 88 ? -23.389 22.283 0.295 1.00 61.31 88 LYS A C 1
ATOM 727 O O . LYS A 1 88 ? -24.204 23.118 0.650 1.00 61.31 88 LYS A O 1
ATOM 732 N N . LYS A 1 89 ? -23.663 21.366 -0.642 1.00 59.09 89 LYS A N 1
ATOM 733 C CA . LYS A 1 89 ? -24.969 21.270 -1.323 1.00 59.09 89 LYS A CA 1
ATOM 734 C C . LYS A 1 89 ? -26.076 20.621 -0.491 1.00 59.09 89 LYS A C 1
ATOM 736 O O . LYS A 1 89 ? -27.229 20.941 -0.721 1.00 59.09 89 LYS A O 1
ATOM 741 N N . ASN A 1 90 ? -25.742 19.734 0.445 1.0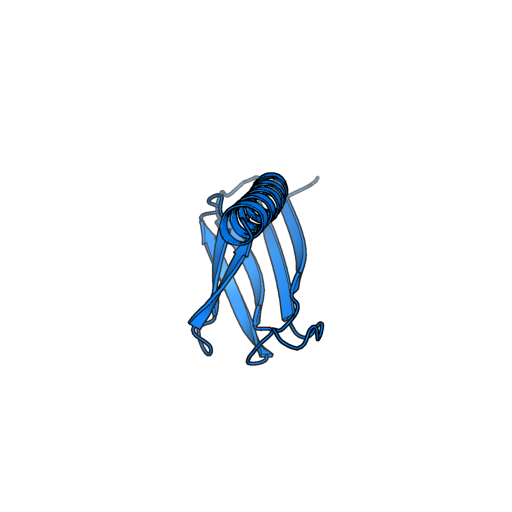0 59.75 90 ASN A N 1
ATOM 742 C CA . ASN A 1 90 ? -26.734 19.040 1.277 1.00 59.75 90 ASN A CA 1
ATOM 743 C C . ASN A 1 90 ? -27.057 19.772 2.596 1.00 59.75 90 ASN A C 1
ATOM 745 O O . ASN A 1 90 ? -27.812 19.243 3.405 1.00 59.75 90 ASN A O 1
ATOM 749 N N . SER A 1 91 ? -26.470 20.950 2.833 1.00 51.53 91 SER A N 1
ATOM 750 C CA . SER A 1 91 ? -26.761 21.813 3.991 1.00 51.53 91 SER A CA 1
ATOM 751 C C . SER A 1 91 ? -27.586 23.060 3.636 1.00 51.53 91 SER A C 1
ATOM 753 O O . SER A 1 91 ? -27.652 23.977 4.450 1.00 51.53 91 SER A O 1
ATOM 755 N N . GLN A 1 92 ? -28.196 23.109 2.447 1.00 49.25 92 GLN A N 1
ATOM 756 C CA . GLN A 1 92 ? -29.152 24.145 2.036 1.00 49.25 92 GLN A CA 1
ATOM 757 C C . GLN A 1 92 ? -30.521 23.539 1.757 1.00 49.25 92 GLN A C 1
ATOM 759 O O . GLN A 1 92 ? -30.550 22.408 1.222 1.00 49.25 92 GLN A O 1
#

Foldseek 3Di:
DPQFPDWDWDQDADVVRDSLKIWTWTHGPVFQWIWTWIQDNVPRDIDIGTGGNDPQDWDQDPPPSDIDTNHDPVVVVVVVVVVVVVVVVVVD

Nearest PDB structures (foldseek):
  6j0j-assembly2_E  TM=5.312E-01  e=6.436E-01  Leishmania donovani
  7tku-assembly1_G  TM=5.2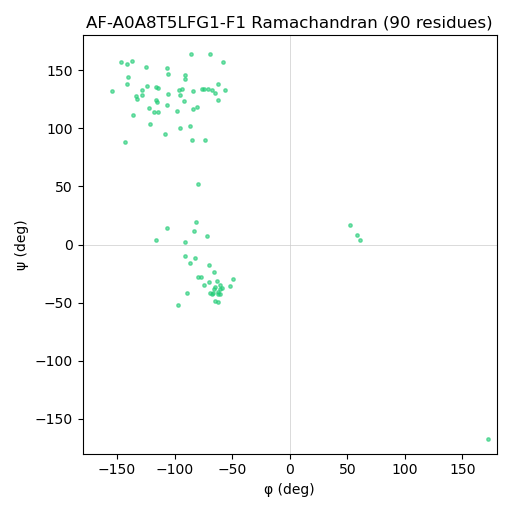99E-01  e=4.563E+00  Saccharomyces cerevisiae
  5yp4-assembly2_D  TM=4.792E-01  e=5.708E+00  Pseudoxanthomonas mexica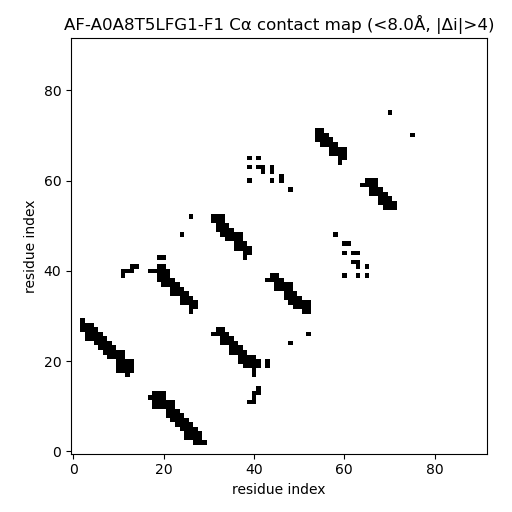na
  3owv-assembly1_A  TM=3.209E-01  e=1.576E+00  Streptococcus pneumoniae
  6o09-assembly2_K-3  TM=3.665E-01  e=2.758E+00  Arabidopsis thaliana

pLDDT: mean 77.73, std 10.56, range [47.19, 90.75]

Sequence (92 aa):
MGNYKYITNRILKNKAEEEKGFLKTRVPNDSDIAEGMYKCPECENQGKINQEWKRPFSVRCEKCNFLMRISKLKDEIKKEKAKEKLKKKNSQ

Mean predicted aligned error: 9.23 Å

Radius of gyration: 15.84 Å; Cα contacts (8 Å, |Δi|>4): 162; chains: 1; bounding box: 52×35×32 Å

Solvent-accessible surface area (backbone atoms only — not comparable to full-atom values): 5343 Å² total; per-residue (Å²): 140,76,71,52,71,43,76,45,80,45,78,34,60,26,99,83,68,43,78,61,8,37,38,38,40,38,21,39,63,92,39,68,45,26,36,37,41,38,28,36,37,85,70,60,49,72,46,77,41,80,45,73,66,48,89,68,35,73,46,68,37,93,84,74,64,46,76,51,66,55,59,59,71,71,58,53,56,51,50,52,56,50,51,54,54,50,56,62,60,74,75,108

Secondary structure (DSSP, 8-state):
---EEEEEEEEE--TT----EEEEEEEESS-SEEEEEEE-TTT--EEEEEEE--SSEEEE-TTT--EEEE--HHHHHHHHHHHHHHHHHTT-